Protein AF-A0A2T5RFC5-F1 (afdb_monomer)

Foldseek 3Di:
DQDPVNVQVVLVVVCVVVVHDSVVVVVVVVVVVVLVVCCVDPCVVVDDDDDPVVLVVCLVDPVNVVVLVVVLVVDVVSVPPDSVVVSVVVCCVRPPD

Radius of gyration: 17.89 Å; Cα contacts (8 Å, |Δi|>4): 34; chains: 1; bounding box: 37×35×50 Å

Structure (mmCIF, N/CA/C/O backbone):
data_AF-A0A2T5RFC5-F1
#
_entry.id   AF-A0A2T5RFC5-F1
#
loop_
_atom_site.group_PDB
_atom_site.id
_atom_site.type_symbol
_atom_site.label_atom_id
_atom_site.label_alt_id
_atom_site.label_comp_id
_atom_site.label_asym_id
_atom_site.label_entity_id
_atom_site.label_seq_id
_atom_site.pdbx_PDB_ins_code
_atom_site.Cartn_x
_atom_site.Cartn_y
_atom_site.Cartn_z
_atom_site.occupancy
_atom_site.B_iso_or_equiv
_atom_site.auth_seq_id
_atom_site.auth_comp_id
_atom_site.auth_asym_id
_atom_site.auth_atom_id
_atom_site.pdbx_PDB_model_num
ATOM 1 N N . MET A 1 1 ? 5.683 2.879 -29.579 1.00 53.56 1 MET A N 1
ATOM 2 C CA . MET A 1 1 ? 6.109 2.107 -28.386 1.00 53.56 1 MET A CA 1
ATOM 3 C C . MET A 1 1 ? 6.929 3.020 -27.487 1.00 53.56 1 MET A C 1
ATOM 5 O O . MET A 1 1 ? 7.802 3.695 -28.014 1.00 53.56 1 MET A O 1
ATOM 9 N N . LYS A 1 2 ? 6.651 3.088 -26.176 1.00 67.38 2 LYS A N 1
ATOM 10 C CA . LYS A 1 2 ? 7.524 3.828 -25.244 1.00 67.38 2 LYS A CA 1
ATOM 11 C C . LYS A 1 2 ? 8.865 3.094 -25.141 1.00 67.38 2 LYS A C 1
ATOM 13 O O . LYS A 1 2 ? 8.864 1.889 -24.898 1.00 67.38 2 LYS A O 1
ATOM 18 N N . ASN A 1 3 ? 9.979 3.788 -25.365 1.00 89.12 3 ASN A N 1
ATOM 19 C CA . ASN A 1 3 ? 11.312 3.185 -25.299 1.00 89.12 3 ASN A CA 1
ATOM 20 C C . ASN A 1 3 ? 11.778 3.025 -23.831 1.00 89.12 3 ASN A C 1
ATOM 22 O O . ASN A 1 3 ? 11.207 3.614 -22.909 1.00 89.12 3 ASN A O 1
ATOM 26 N N . LEU A 1 4 ? 12.816 2.214 -23.597 1.00 88.19 4 LEU A N 1
ATOM 27 C CA . LEU A 1 4 ? 13.323 1.932 -22.246 1.00 88.19 4 LEU A CA 1
ATOM 28 C C . LEU A 1 4 ? 13.787 3.201 -21.508 1.00 88.19 4 LEU A C 1
ATOM 30 O O . LEU A 1 4 ? 13.654 3.288 -20.288 1.00 88.19 4 LEU A O 1
ATOM 34 N N . MET A 1 5 ? 14.320 4.178 -22.240 1.00 91.94 5 MET A N 1
ATOM 35 C CA . MET A 1 5 ? 14.806 5.441 -21.687 1.00 91.94 5 MET A CA 1
ATOM 36 C C . MET A 1 5 ? 13.646 6.292 -21.162 1.00 91.94 5 MET A C 1
ATOM 38 O O . MET A 1 5 ? 13.659 6.682 -20.003 1.00 91.94 5 MET A O 1
ATOM 42 N N . GLN A 1 6 ? 12.570 6.425 -21.937 1.00 91.62 6 GLN A N 1
ATOM 43 C CA . GLN A 1 6 ? 11.341 7.109 -21.537 1.00 91.62 6 GLN A CA 1
ATOM 44 C C . GLN A 1 6 ? 10.710 6.481 -20.291 1.00 91.62 6 GLN A C 1
ATOM 46 O O . GLN A 1 6 ? 10.192 7.196 -19.436 1.00 91.62 6 GLN A O 1
ATOM 51 N N . LEU A 1 7 ? 10.751 5.149 -20.164 1.00 89.06 7 LEU A N 1
ATOM 52 C CA . LEU A 1 7 ? 10.286 4.477 -18.950 1.00 89.06 7 LEU A CA 1
ATOM 53 C C . LEU A 1 7 ? 11.177 4.816 -17.747 1.00 89.06 7 LEU A C 1
ATOM 55 O O . LEU A 1 7 ? 10.657 5.141 -16.681 1.00 89.06 7 LEU A O 1
ATOM 59 N N . LYS A 1 8 ? 12.503 4.757 -17.911 1.00 90.75 8 LYS A N 1
ATOM 60 C CA . LYS A 1 8 ? 13.461 5.104 -16.849 1.00 90.75 8 LYS A CA 1
ATOM 61 C C . LYS 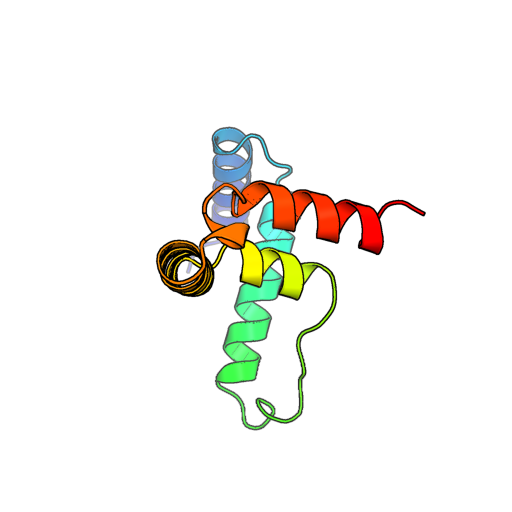A 1 8 ? 13.308 6.557 -16.401 1.00 90.75 8 LYS A C 1
ATOM 63 O O . LYS A 1 8 ? 13.290 6.812 -15.199 1.00 90.75 8 LYS A O 1
ATOM 68 N N . ASP A 1 9 ? 13.139 7.479 -17.341 1.00 94.62 9 ASP A N 1
ATOM 69 C CA . ASP A 1 9 ? 12.956 8.902 -17.055 1.00 94.62 9 ASP A CA 1
ATOM 70 C C . ASP A 1 9 ? 11.638 9.161 -16.328 1.00 94.62 9 ASP A C 1
ATOM 72 O O . ASP A 1 9 ? 11.612 9.879 -15.330 1.00 94.62 9 ASP A O 1
ATOM 76 N N . LEU A 1 10 ? 10.555 8.502 -16.752 1.00 93.88 10 LEU A N 1
ATOM 77 C CA . LEU A 1 10 ? 9.261 8.578 -16.077 1.00 93.88 10 LEU A CA 1
ATOM 78 C C . LEU A 1 10 ? 9.361 8.086 -14.626 1.00 93.88 10 LEU A C 1
ATOM 80 O O . LEU A 1 10 ? 8.919 8.783 -13.714 1.00 93.88 10 LEU A O 1
ATOM 84 N N . VAL A 1 11 ? 9.996 6.932 -14.396 1.00 94.44 11 VAL A N 1
ATOM 85 C CA . VAL A 1 11 ? 10.210 6.394 -13.041 1.00 94.44 11 VAL A CA 1
ATOM 86 C C . VAL A 1 11 ? 11.082 7.335 -12.206 1.00 94.44 11 VAL A C 1
ATOM 88 O O . VAL A 1 11 ? 10.789 7.555 -11.033 1.00 94.44 11 VAL A O 1
ATOM 91 N N . LYS A 1 12 ? 12.131 7.923 -12.791 1.00 95.00 12 LYS A N 1
ATOM 92 C CA . LYS A 1 12 ? 13.023 8.867 -12.101 1.00 95.00 12 LYS A CA 1
ATOM 93 C C . LYS A 1 12 ? 12.306 10.161 -11.715 1.00 95.00 12 LYS A C 1
ATOM 95 O O . LYS A 1 12 ? 12.544 10.676 -10.625 1.00 95.00 12 LYS A O 1
ATOM 100 N N . ASN A 1 13 ? 11.434 10.677 -12.575 1.00 96.12 13 ASN A N 1
ATOM 101 C CA . ASN A 1 13 ? 10.665 11.887 -12.290 1.00 96.12 13 ASN A CA 1
ATOM 102 C C . ASN A 1 13 ? 9.627 11.638 -11.189 1.00 96.12 13 ASN A C 1
ATOM 104 O O . ASN A 1 13 ? 9.582 12.397 -10.226 1.00 96.12 13 ASN A O 1
ATOM 108 N N . LEU A 1 14 ? 8.896 10.520 -11.258 1.00 95.44 14 LEU A N 1
ATOM 109 C CA . LEU A 1 14 ? 7.969 10.097 -10.199 1.00 95.44 14 LEU A CA 1
ATOM 110 C C . LEU A 1 14 ? 8.672 9.862 -8.855 1.00 95.44 14 LEU A C 1
ATOM 112 O O . LEU A 1 14 ? 8.138 10.218 -7.808 1.00 95.44 14 LEU A O 1
ATOM 116 N N . ALA A 1 15 ? 9.874 9.280 -8.878 1.00 96.50 15 ALA A N 1
ATOM 117 C CA . ALA A 1 15 ? 10.704 9.085 -7.690 1.00 96.50 15 ALA A CA 1
ATOM 118 C C . ALA A 1 15 ? 11.046 10.407 -6.999 1.00 96.50 15 ALA A C 1
ATOM 120 O O . ALA A 1 15 ? 10.922 10.513 -5.781 1.00 96.50 15 ALA A O 1
ATOM 121 N N . LYS A 1 16 ? 11.426 11.424 -7.781 1.00 96.19 16 LYS A N 1
ATOM 122 C CA . LYS A 1 16 ? 11.713 12.768 -7.266 1.00 96.19 16 LYS A CA 1
ATOM 123 C C . LYS A 1 16 ? 10.467 13.442 -6.701 1.00 96.19 16 LYS A C 1
ATOM 125 O O . LYS A 1 16 ? 10.530 13.971 -5.602 1.00 96.19 16 LYS A O 1
ATOM 130 N N . GLU A 1 17 ? 9.354 13.397 -7.431 1.00 96.44 17 GLU A N 1
ATOM 131 C CA . GLU A 1 17 ? 8.088 14.015 -7.015 1.00 96.44 17 GLU A CA 1
ATOM 132 C C . GLU A 1 17 ? 7.583 13.438 -5.689 1.00 96.44 17 GLU A C 1
ATOM 134 O O . GLU A 1 17 ? 7.186 14.176 -4.793 1.00 96.44 17 GLU A O 1
ATOM 139 N N . LYS A 1 18 ? 7.629 12.109 -5.549 1.00 92.25 18 LYS A N 1
ATOM 140 C CA . LYS A 1 18 ? 7.133 11.421 -4.353 1.00 92.25 18 LYS A CA 1
ATOM 141 C C . LYS A 1 18 ? 8.167 11.306 -3.236 1.00 92.25 18 LYS A C 1
ATOM 143 O O . LYS A 1 18 ? 7.827 10.796 -2.177 1.00 92.25 18 LYS A O 1
ATOM 148 N N . ASN A 1 19 ? 9.408 11.740 -3.470 1.00 94.94 19 ASN A N 1
ATOM 149 C CA . ASN A 1 19 ? 10.545 11.518 -2.576 1.00 94.94 19 ASN A CA 1
ATOM 150 C C . ASN A 1 19 ? 10.720 10.031 -2.182 1.00 94.94 19 ASN A C 1
ATOM 152 O O . ASN A 1 19 ? 10.958 9.690 -1.026 1.00 94.94 19 ASN A O 1
ATOM 156 N N . ILE A 1 20 ? 10.562 9.124 -3.154 1.00 94.44 20 ILE A N 1
ATOM 157 C CA . ILE A 1 20 ? 10.660 7.665 -2.970 1.00 94.44 20 ILE A CA 1
ATOM 158 C C . ILE A 1 20 ? 11.761 7.116 -3.876 1.00 94.44 20 ILE A C 1
ATOM 160 O O . ILE A 1 20 ? 11.962 7.584 -4.994 1.00 94.44 20 ILE A O 1
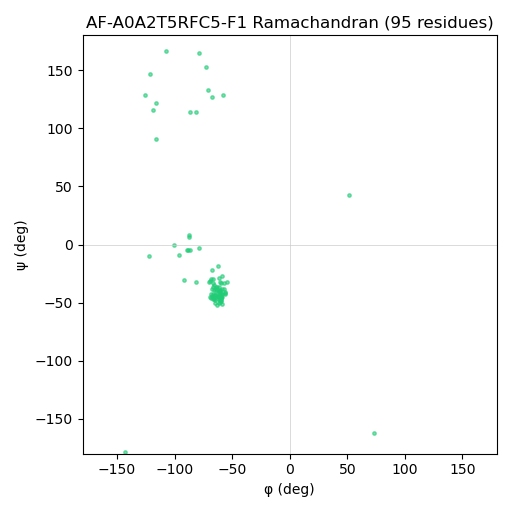ATOM 164 N N . ASN A 1 21 ? 12.455 6.066 -3.433 1.00 95.75 21 ASN A N 1
ATOM 165 C CA . ASN A 1 21 ? 13.445 5.372 -4.252 1.00 95.75 21 ASN A CA 1
ATOM 166 C C . ASN A 1 21 ? 12.825 4.833 -5.564 1.00 95.75 21 ASN A C 1
ATOM 168 O O . ASN A 1 21 ? 11.828 4.107 -5.561 1.00 95.75 21 ASN A O 1
ATOM 172 N N . SER A 1 22 ? 13.456 5.138 -6.701 1.00 94.94 22 SER A N 1
ATOM 173 C CA . SER A 1 22 ? 13.009 4.723 -8.039 1.00 94.94 22 SER A CA 1
ATOM 174 C C . SER A 1 22 ? 12.856 3.207 -8.198 1.00 94.94 22 SER A C 1
ATOM 176 O O . SER A 1 22 ? 11.951 2.751 -8.901 1.00 94.94 22 SER A O 1
ATOM 178 N N . GLN A 1 23 ? 13.685 2.413 -7.517 1.00 93.94 23 GLN A N 1
ATOM 179 C CA . GLN A 1 23 ? 13.586 0.953 -7.525 1.00 93.94 23 GLN A CA 1
ATOM 180 C C . GLN A 1 23 ? 12.307 0.469 -6.837 1.00 93.94 23 GLN A C 1
ATOM 182 O O . GLN A 1 23 ? 11.689 -0.484 -7.307 1.00 93.94 23 GLN A O 1
ATOM 187 N N . VAL A 1 24 ? 11.879 1.137 -5.759 1.00 92.38 24 VAL A N 1
ATOM 188 C CA . VAL A 1 24 ? 10.633 0.808 -5.047 1.00 92.38 24 VAL A CA 1
ATOM 189 C C . VAL A 1 24 ? 9.433 1.071 -5.949 1.00 92.38 24 V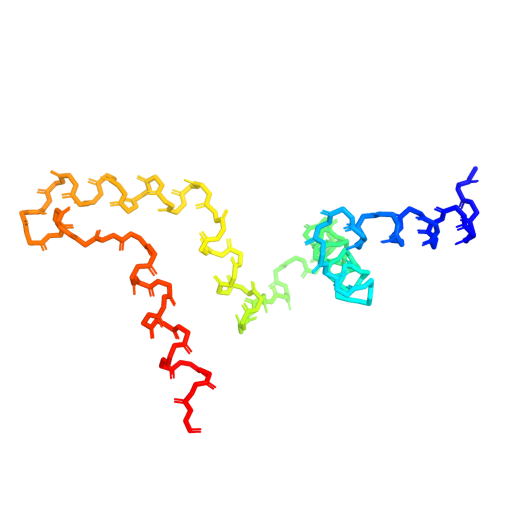AL A C 1
ATOM 191 O O . VAL A 1 24 ? 8.565 0.211 -6.074 1.00 92.38 24 VAL A O 1
ATOM 194 N N . ILE A 1 25 ? 9.422 2.208 -6.650 1.00 93.31 25 ILE A N 1
ATOM 195 C CA . ILE A 1 25 ? 8.366 2.541 -7.617 1.00 93.31 25 ILE A CA 1
ATOM 196 C C . ILE A 1 25 ? 8.299 1.494 -8.728 1.00 93.31 25 ILE A C 1
ATOM 198 O O . ILE A 1 25 ? 7.220 0.982 -9.028 1.00 93.31 25 ILE A O 1
ATOM 202 N N . LEU A 1 26 ? 9.445 1.143 -9.319 1.00 93.12 26 LEU A N 1
ATOM 203 C CA . LEU A 1 26 ? 9.491 0.150 -10.388 1.00 93.12 26 LEU A CA 1
ATOM 204 C C . LEU A 1 26 ? 9.028 -1.229 -9.902 1.00 93.12 26 LEU A C 1
ATOM 206 O O . LEU A 1 26 ? 8.238 -1.879 -10.587 1.00 93.12 26 LEU A O 1
ATOM 210 N N . ARG A 1 27 ? 9.480 -1.660 -8.719 1.00 91.81 27 ARG A N 1
ATOM 211 C CA . ARG A 1 27 ? 9.074 -2.931 -8.108 1.00 91.81 27 ARG A CA 1
ATOM 212 C C . ARG A 1 27 ? 7.568 -2.966 -7.862 1.00 91.81 27 ARG A C 1
ATOM 214 O O . ARG A 1 27 ? 6.920 -3.913 -8.295 1.00 91.81 27 ARG A O 1
ATOM 221 N N . ASN A 1 28 ? 7.006 -1.927 -7.246 1.00 91.12 28 ASN A N 1
ATOM 222 C CA . ASN A 1 28 ? 5.571 -1.849 -6.965 1.00 91.12 28 ASN A CA 1
ATOM 223 C C . ASN A 1 28 ? 4.748 -1.862 -8.258 1.00 91.12 28 ASN A C 1
ATOM 225 O O . ASN A 1 28 ? 3.786 -2.620 -8.366 1.00 91.12 28 ASN A O 1
ATOM 229 N N . TYR A 1 29 ? 5.170 -1.100 -9.271 1.00 91.81 29 TYR A N 1
ATOM 230 C CA . TYR A 1 29 ? 4.525 -1.115 -10.582 1.00 91.81 29 TYR A CA 1
ATOM 231 C C . TYR A 1 29 ? 4.549 -2.514 -11.209 1.00 91.81 29 TYR A C 1
ATOM 233 O O . TYR A 1 29 ? 3.505 -3.026 -11.610 1.00 91.81 29 TYR A O 1
ATOM 241 N N . MET A 1 30 ? 5.715 -3.164 -11.272 1.00 93.00 30 MET A N 1
ATOM 242 C CA . MET A 1 30 ? 5.832 -4.499 -11.866 1.00 93.00 30 MET A CA 1
ATOM 243 C C . MET A 1 30 ? 4.989 -5.536 -11.121 1.00 93.00 30 MET A C 1
ATOM 245 O O . MET A 1 30 ? 4.317 -6.340 -11.769 1.00 93.00 30 MET A O 1
ATOM 249 N N . MET A 1 31 ? 4.956 -5.476 -9.788 1.00 92.25 31 MET A N 1
ATOM 250 C CA . MET A 1 31 ? 4.112 -6.353 -8.977 1.00 92.25 31 MET A CA 1
ATOM 251 C C . MET A 1 31 ? 2.625 -6.149 -9.278 1.00 92.25 31 MET A C 1
ATOM 253 O O . MET A 1 31 ? 1.926 -7.120 -9.554 1.00 92.25 31 MET A O 1
ATOM 257 N N . GLN A 1 32 ? 2.142 -4.905 -9.335 1.00 91.75 32 GLN A N 1
ATOM 258 C CA . GLN A 1 32 ? 0.749 -4.624 -9.708 1.00 91.75 32 GLN A CA 1
ATOM 259 C C . GLN A 1 32 ? 0.423 -5.116 -11.126 1.00 91.75 32 GLN A C 1
ATOM 261 O O . GLN A 1 32 ? -0.632 -5.710 -11.356 1.00 91.75 32 GLN A O 1
ATOM 266 N N . ARG A 1 33 ? 1.338 -4.931 -12.090 1.00 95.38 33 ARG A N 1
ATOM 267 C CA . ARG A 1 33 ? 1.156 -5.436 -13.461 1.00 95.38 33 ARG A CA 1
ATOM 268 C C . ARG A 1 33 ? 1.099 -6.959 -13.514 1.00 95.38 33 ARG A C 1
ATOM 270 O O . ARG A 1 33 ? 0.321 -7.487 -14.306 1.00 95.38 33 ARG A O 1
ATOM 277 N N . LEU A 1 34 ? 1.905 -7.651 -12.712 1.00 95.00 34 LEU A N 1
ATOM 278 C CA . LEU A 1 34 ? 1.871 -9.106 -12.600 1.00 95.00 34 LEU A CA 1
ATOM 279 C C . LEU A 1 34 ? 0.535 -9.578 -12.018 1.00 95.00 34 LEU A C 1
ATOM 281 O O . LEU A 1 34 ? -0.121 -10.419 -12.627 1.00 95.00 34 LEU A O 1
ATOM 285 N N . LEU A 1 35 ? 0.101 -8.994 -10.899 1.00 93.94 35 LEU A N 1
ATOM 286 C CA . LEU A 1 35 ? -1.169 -9.342 -10.257 1.00 93.94 35 LEU A CA 1
ATOM 287 C C . LEU A 1 35 ? -2.355 -9.132 -11.202 1.00 93.94 35 LEU A C 1
ATOM 289 O O . LEU A 1 35 ? -3.197 -10.016 -11.336 1.00 93.94 35 LEU A O 1
ATOM 293 N N . LEU A 1 36 ? -2.373 -8.023 -11.945 1.00 95.88 36 LEU A N 1
ATOM 294 C CA . LEU A 1 36 ? -3.416 -7.760 -12.937 1.00 95.88 36 LEU A CA 1
ATOM 295 C C . LEU A 1 36 ? -3.442 -8.816 -14.054 1.00 95.88 36 LEU A C 1
ATOM 297 O O . LEU A 1 36 ? -4.513 -9.185 -14.532 1.00 95.88 36 LEU A O 1
ATOM 301 N N . LYS A 1 37 ? -2.279 -9.321 -14.482 1.00 97.06 37 LYS A N 1
ATOM 302 C CA . LYS A 1 37 ? -2.217 -10.416 -15.461 1.00 97.06 37 LYS A CA 1
ATOM 303 C C . LYS A 1 37 ? -2.739 -11.725 -14.877 1.00 97.06 37 LYS A C 1
ATOM 305 O O . LYS A 1 37 ? -3.489 -12.410 -15.560 1.00 97.06 37 LYS A O 1
ATOM 310 N N . ILE A 1 38 ? -2.381 -12.047 -13.632 1.00 96.56 38 ILE A N 1
ATOM 311 C CA . ILE A 1 38 ? -2.848 -13.259 -12.943 1.00 96.56 38 ILE A CA 1
ATOM 312 C C . ILE A 1 38 ? -4.376 -13.252 -12.832 1.00 96.56 38 ILE A C 1
ATOM 314 O O . ILE A 1 38 ? -5.010 -14.245 -13.182 1.00 96.56 38 ILE A O 1
ATOM 318 N N . VAL A 1 39 ? -4.967 -12.121 -12.434 1.00 96.62 39 VAL A N 1
ATOM 319 C CA . VAL A 1 39 ? -6.428 -11.955 -12.329 1.00 96.62 39 VAL A CA 1
ATOM 320 C C . VAL A 1 39 ? -7.143 -12.232 -13.657 1.00 96.62 39 VAL A C 1
ATOM 322 O O . VAL A 1 39 ? -8.203 -12.853 -13.658 1.00 96.62 39 VAL A O 1
ATOM 325 N N . ASN A 1 40 ? -6.552 -11.821 -14.783 1.00 97.31 40 ASN A N 1
ATOM 326 C CA . ASN A 1 40 ? -7.107 -12.027 -16.126 1.00 97.31 40 ASN A CA 1
ATOM 327 C C . ASN A 1 40 ? -6.710 -13.370 -16.768 1.00 97.31 40 ASN A C 1
ATOM 329 O O . ASN A 1 40 ? -6.949 -13.568 -17.956 1.00 97.31 40 ASN A O 1
ATOM 333 N N . SER A 1 41 ? -6.075 -14.272 -16.021 1.00 97.44 41 SER A N 1
ATOM 334 C CA . SER A 1 41 ? -5.632 -15.575 -16.523 1.00 97.44 41 SER A CA 1
ATOM 335 C C . SER A 1 41 ? -6.483 -16.716 -15.969 1.00 97.44 41 SER A C 1
ATOM 337 O O . SER A 1 41 ? -7.187 -16.566 -14.964 1.00 97.44 41 SER A O 1
ATOM 339 N N . ASP A 1 42 ? -6.344 -17.895 -16.570 1.00 97.69 42 ASP A N 1
ATOM 340 C CA . ASP A 1 42 ? -6.947 -19.132 -16.061 1.00 97.69 42 ASP A CA 1
ATOM 341 C C . ASP A 1 42 ? -6.412 -19.518 -14.669 1.00 97.69 42 ASP A C 1
ATOM 343 O O . ASP A 1 42 ? -7.068 -20.239 -13.922 1.00 97.69 42 ASP A O 1
ATOM 347 N N . TYR A 1 43 ? -5.262 -18.966 -14.265 1.00 96.19 43 T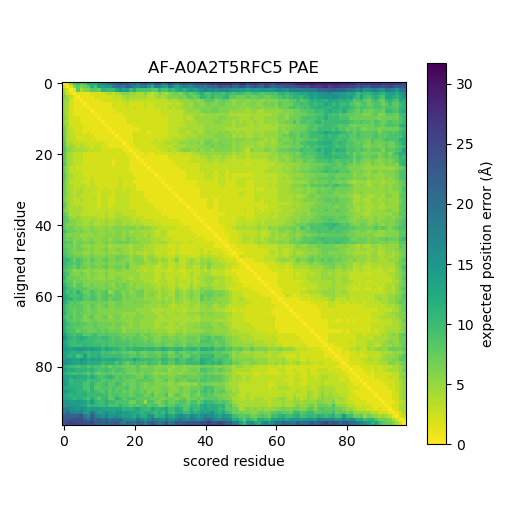YR A N 1
ATOM 348 C CA . TYR A 1 43 ? -4.618 -19.218 -12.973 1.00 96.19 43 TYR A CA 1
ATOM 349 C C . TYR A 1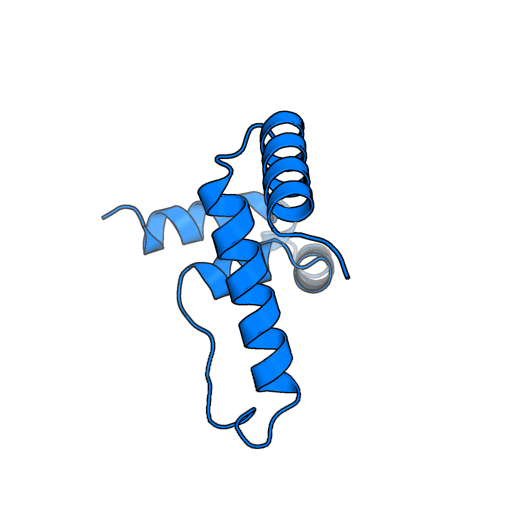 43 ? -5.095 -18.302 -11.841 1.00 96.19 43 TYR A C 1
ATOM 351 O O . TYR A 1 43 ? -4.532 -18.354 -10.746 1.00 96.19 43 TYR A O 1
ATOM 359 N N . ARG A 1 44 ? -6.115 -17.460 -12.055 1.00 95.56 44 ARG A N 1
ATOM 360 C CA . ARG A 1 44 ? -6.584 -16.499 -11.036 1.00 95.56 44 ARG A CA 1
ATOM 361 C C . ARG A 1 44 ? -6.933 -17.143 -9.688 1.00 95.56 44 ARG A C 1
ATOM 363 O O . ARG A 1 44 ? -6.722 -16.531 -8.650 1.00 95.56 44 ARG A O 1
ATOM 370 N N . ASN A 1 45 ? -7.421 -18.384 -9.707 1.00 96.88 45 ASN A N 1
ATOM 371 C CA . ASN A 1 45 ? -7.802 -19.132 -8.505 1.00 96.88 45 ASN A CA 1
ATOM 372 C C . ASN A 1 45 ? -6.642 -19.950 -7.911 1.00 96.88 45 ASN A C 1
ATOM 374 O O . ASN A 1 45 ? -6.786 -20.547 -6.849 1.00 96.88 45 ASN A O 1
ATOM 378 N N . ASN A 1 46 ? -5.491 -19.976 -8.584 1.00 96.56 46 ASN A N 1
ATOM 379 C CA . ASN A 1 46 ? -4.316 -20.759 -8.204 1.00 96.56 46 ASN A CA 1
ATOM 380 C C . ASN A 1 46 ? -3.259 -19.889 -7.507 1.00 96.56 46 ASN A C 1
ATOM 382 O O . ASN A 1 46 ? -2.200 -20.386 -7.128 1.00 96.56 46 ASN A O 1
ATOM 386 N N . PHE A 1 47 ? -3.528 -18.592 -7.350 1.00 94.06 47 PHE A N 1
ATOM 387 C CA . PHE A 1 47 ? -2.623 -17.635 -6.737 1.00 94.06 47 PHE A CA 1
ATOM 388 C C . PHE A 1 4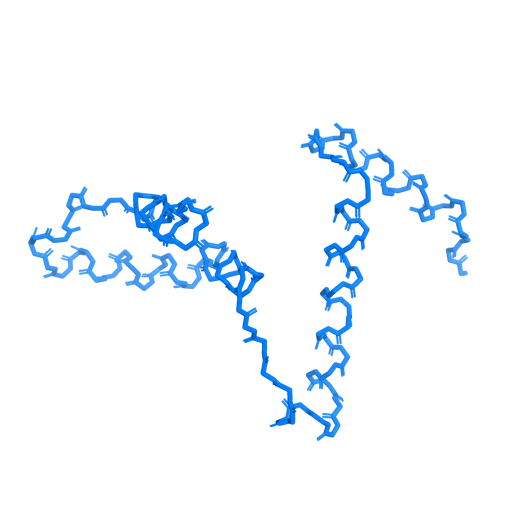7 ? -3.318 -16.898 -5.593 1.00 94.06 47 PHE A C 1
ATOM 390 O O . PHE A 1 47 ? -4.389 -16.324 -5.770 1.00 94.06 47 PHE A O 1
ATOM 397 N N . ILE A 1 48 ? -2.678 -16.873 -4.424 1.00 91.81 48 ILE A N 1
ATOM 398 C CA . ILE A 1 48 ? -3.153 -16.123 -3.258 1.00 91.81 48 ILE A CA 1
ATOM 399 C C . ILE A 1 48 ? -2.091 -15.084 -2.899 1.00 91.81 48 ILE A C 1
ATOM 401 O O . ILE A 1 48 ? -0.981 -15.443 -2.504 1.00 91.81 48 ILE A O 1
ATOM 405 N N . LEU A 1 49 ? -2.438 -13.798 -3.007 1.00 91.38 49 LEU A N 1
ATOM 406 C CA . LEU A 1 49 ? -1.606 -12.706 -2.500 1.00 91.38 49 LEU A CA 1
ATOM 407 C C . LEU A 1 49 ? -1.644 -12.705 -0.965 1.00 91.38 49 LEU A C 1
ATOM 409 O O . LEU A 1 49 ? -2.716 -12.821 -0.375 1.00 91.38 49 LEU A O 1
ATOM 413 N N . LYS A 1 50 ? -0.480 -12.588 -0.320 1.00 90.19 50 LYS A N 1
ATOM 414 C CA . LYS A 1 50 ? -0.320 -12.593 1.145 1.00 90.19 50 LYS A CA 1
ATOM 415 C C . LYS A 1 50 ? 0.785 -11.620 1.580 1.00 90.19 50 LYS A C 1
ATOM 417 O O . LYS A 1 50 ? 1.422 -10.976 0.747 1.00 90.19 50 LYS A O 1
ATOM 422 N N . GLY A 1 51 ? 1.042 -11.560 2.887 1.00 88.19 51 GLY A N 1
ATOM 423 C CA . GLY A 1 51 ? 2.169 -10.833 3.477 1.00 88.19 51 GLY A CA 1
ATOM 424 C C . GLY A 1 51 ? 2.001 -9.313 3.455 1.00 88.19 51 GLY A C 1
ATOM 425 O O . GLY A 1 51 ? 0.899 -8.801 3.278 1.00 88.19 51 GLY A O 1
ATOM 426 N N . GLY A 1 52 ? 3.112 -8.590 3.624 1.00 84.56 52 GLY A N 1
ATOM 427 C CA . GLY A 1 52 ? 3.106 -7.132 3.793 1.00 84.56 52 GLY A CA 1
ATOM 428 C C . GLY A 1 52 ? 2.533 -6.342 2.617 1.00 84.56 52 GLY A C 1
ATOM 429 O O . GLY A 1 52 ? 1.952 -5.287 2.830 1.00 84.56 52 GLY A O 1
ATOM 430 N N . MET A 1 53 ? 2.627 -6.863 1.388 1.00 85.69 53 MET A N 1
ATOM 431 C CA . MET A 1 53 ? 2.020 -6.211 0.222 1.00 85.69 53 MET A CA 1
ATOM 432 C C . MET A 1 53 ? 0.489 -6.218 0.308 1.00 85.69 53 MET A C 1
ATOM 434 O O . MET A 1 53 ? -0.129 -5.181 0.104 1.00 85.69 53 MET A O 1
ATOM 438 N N . LEU A 1 54 ? -0.113 -7.356 0.679 1.00 89.06 54 LEU A N 1
ATOM 439 C CA . LEU A 1 54 ? -1.558 -7.435 0.905 1.00 89.06 54 LEU A CA 1
ATOM 440 C C . LEU A 1 54 ? -1.990 -6.485 2.026 1.00 89.06 54 LEU A C 1
ATOM 442 O O . LEU A 1 54 ? -2.990 -5.790 1.892 1.00 89.06 54 LEU A O 1
ATOM 446 N N . VAL A 1 55 ? -1.236 -6.467 3.129 1.00 88.88 55 VAL A N 1
ATOM 447 C CA . VAL A 1 55 ? -1.530 -5.607 4.282 1.00 88.88 55 VAL A CA 1
ATOM 448 C C . VAL A 1 55 ? -1.503 -4.133 3.870 1.00 88.88 55 VAL A C 1
ATOM 450 O O . VAL A 1 55 ? -2.464 -3.415 4.135 1.00 88.88 55 VAL A O 1
ATOM 453 N N . ALA A 1 56 ? -0.468 -3.702 3.146 1.00 87.00 56 ALA A N 1
ATOM 454 C CA . ALA A 1 56 ? -0.375 -2.340 2.628 1.00 87.00 56 ALA A CA 1
ATOM 455 C C . ALA A 1 56 ? -1.545 -1.994 1.688 1.00 87.00 56 ALA A C 1
ATOM 457 O O . ALA A 1 56 ? -2.117 -0.911 1.794 1.00 87.00 56 ALA A O 1
ATOM 458 N N . ASP A 1 57 ? -1.944 -2.905 0.797 1.00 88.12 57 ASP A N 1
ATOM 459 C CA . ASP A 1 57 ? -3.074 -2.675 -0.114 1.00 88.12 57 ASP A CA 1
ATOM 460 C C . ASP A 1 57 ? -4.417 -2.561 0.639 1.00 88.12 57 ASP A C 1
ATOM 462 O O . ASP A 1 57 ? -5.279 -1.769 0.252 1.00 88.12 57 ASP A O 1
ATOM 466 N N . ILE A 1 58 ? -4.597 -3.307 1.736 1.00 89.25 58 ILE A N 1
ATOM 467 C CA . ILE A 1 58 ? -5.787 -3.227 2.600 1.00 89.25 58 ILE A CA 1
ATOM 468 C C . ILE A 1 58 ? -5.882 -1.856 3.276 1.00 89.25 58 ILE A C 1
ATOM 470 O O . ILE A 1 58 ? -6.948 -1.239 3.233 1.00 89.25 58 ILE A O 1
ATOM 474 N N . PHE A 1 59 ? -4.790 -1.362 3.864 1.00 89.94 59 PHE A N 1
ATOM 475 C CA . PHE A 1 59 ? -4.784 -0.063 4.549 1.00 89.94 59 PHE A CA 1
ATOM 476 C C . PHE A 1 59 ? -4.915 1.123 3.588 1.00 89.94 59 PHE A C 1
ATOM 478 O O . PHE A 1 59 ? -5.586 2.103 3.903 1.00 89.94 59 PHE A O 1
ATOM 485 N N . ASN A 1 60 ? -4.404 0.995 2.362 1.00 88.94 60 ASN A N 1
ATOM 486 C CA . ASN A 1 60 ? -4.600 1.998 1.313 1.00 88.94 60 ASN A CA 1
ATOM 487 C C . ASN A 1 60 ? -5.980 1.916 0.625 1.00 88.94 60 ASN A C 1
ATOM 489 O O . ASN A 1 60 ? -6.298 2.734 -0.242 1.00 88.94 60 ASN A O 1
ATOM 493 N N . SER A 1 61 ? -6.825 0.942 0.979 1.00 90.94 61 SER A N 1
ATOM 494 C CA . SER A 1 61 ? -8.133 0.766 0.354 1.00 90.94 61 SER A CA 1
ATOM 495 C C . SER A 1 61 ? -9.185 1.711 0.937 1.00 90.94 61 SER A C 1
ATOM 497 O O . SER A 1 61 ? -9.651 1.546 2.067 1.00 90.94 61 SER A O 1
ATOM 499 N N . GLY A 1 62 ? -9.678 2.640 0.112 1.00 93.19 62 GLY A N 1
ATOM 500 C CA . GLY A 1 62 ? -10.805 3.509 0.477 1.00 93.19 62 GLY A CA 1
ATOM 501 C C . GLY A 1 62 ? -12.081 2.733 0.838 1.00 93.19 62 GLY A C 1
ATOM 502 O O . GLY A 1 62 ? -12.877 3.189 1.661 1.00 93.19 62 GLY A O 1
ATOM 503 N N . ILE A 1 63 ? -12.261 1.525 0.288 1.00 94.69 63 ILE A N 1
ATOM 504 C CA . ILE A 1 63 ? -13.384 0.645 0.638 1.00 94.69 63 ILE A CA 1
ATOM 505 C C . ILE A 1 63 ? -13.251 0.175 2.087 1.00 94.69 63 ILE A C 1
ATOM 507 O O . ILE A 1 63 ? -14.224 0.260 2.839 1.00 94.69 63 ILE A O 1
ATOM 511 N N . ILE A 1 64 ? -12.064 -0.280 2.495 1.00 94.25 64 ILE A N 1
ATOM 512 C CA . ILE A 1 64 ? -11.816 -0.737 3.868 1.00 94.25 64 ILE A CA 1
ATOM 513 C C . ILE A 1 64 ? -11.954 0.423 4.851 1.00 94.25 64 ILE A C 1
ATOM 515 O O . ILE A 1 64 ? -12.664 0.281 5.848 1.00 94.25 64 ILE A O 1
ATOM 519 N N . LEU A 1 65 ? -11.403 1.593 4.524 1.00 93.56 65 LEU A N 1
ATOM 520 C CA . LEU A 1 65 ? -11.605 2.804 5.319 1.00 93.56 65 LEU A CA 1
ATOM 521 C C . LEU A 1 65 ? -13.102 3.131 5.482 1.00 93.56 65 LEU A C 1
ATOM 523 O O . LEU A 1 65 ? -13.564 3.434 6.582 1.00 93.56 65 LEU A O 1
ATOM 527 N N . SER A 1 66 ? -13.900 3.006 4.415 1.00 94.94 66 SER A N 1
ATOM 528 C CA . SER A 1 66 ? -15.355 3.208 4.491 1.00 94.94 66 SER A CA 1
ATOM 529 C C . SER A 1 66 ? -16.059 2.177 5.384 1.00 94.94 66 SER A C 1
ATOM 531 O O . SER A 1 66 ? -17.032 2.511 6.067 1.00 94.94 66 SER A O 1
ATOM 533 N N . HIS A 1 67 ? -15.603 0.919 5.382 1.00 95.12 67 HIS A N 1
ATOM 534 C CA . HIS A 1 67 ? -16.136 -0.129 6.251 1.00 95.12 67 HIS A CA 1
ATOM 535 C C . HIS A 1 67 ? -15.809 0.167 7.712 1.00 95.12 67 HIS A C 1
ATOM 537 O O . HIS A 1 67 ? -16.708 0.108 8.554 1.00 95.12 67 HIS A O 1
ATOM 543 N N . TRP A 1 68 ? -14.571 0.570 7.997 1.00 94.62 68 TRP A N 1
ATOM 544 C CA . TRP A 1 68 ? -14.161 0.984 9.333 1.00 94.62 68 TRP A CA 1
ATOM 545 C C . TRP A 1 68 ? -14.974 2.179 9.835 1.00 94.62 68 TRP A C 1
ATOM 547 O O . TRP A 1 68 ? -15.522 2.145 10.937 1.00 94.62 68 TRP A O 1
ATOM 557 N N . ASN A 1 69 ? -15.151 3.199 8.995 1.00 93.62 69 ASN A N 1
ATOM 558 C CA . ASN A 1 69 ? -15.926 4.384 9.353 1.00 93.62 69 ASN A CA 1
ATOM 559 C C . ASN A 1 69 ? -17.403 4.062 9.634 1.00 93.62 69 ASN A C 1
ATOM 561 O O . ASN A 1 69 ? -17.999 4.601 10.566 1.00 93.62 69 ASN A O 1
ATOM 565 N N . ARG A 1 70 ? -18.000 3.126 8.890 1.00 95.50 70 ARG A N 1
ATOM 566 C CA . ARG A 1 70 ? -19.350 2.630 9.199 1.00 95.50 70 ARG A CA 1
ATOM 567 C C . ARG A 1 70 ? -19.395 1.885 10.532 1.00 95.50 70 ARG A C 1
ATOM 569 O O . ARG A 1 70 ? -20.314 2.102 11.320 1.00 95.50 70 ARG A O 1
ATOM 576 N N . TYR A 1 71 ? -18.404 1.039 10.795 1.00 95.56 71 TYR A N 1
ATOM 577 C CA . TYR A 1 71 ? -18.306 0.284 12.040 1.00 95.56 71 TYR A CA 1
ATOM 578 C C . TYR A 1 71 ? -18.152 1.205 13.260 1.00 95.56 71 TYR A C 1
ATOM 580 O O . TYR A 1 71 ? -18.968 1.137 14.180 1.00 95.56 71 TYR A O 1
ATOM 588 N N . ARG A 1 72 ? -17.189 2.135 13.250 1.00 94.62 72 ARG A N 1
ATOM 589 C CA . ARG A 1 72 ? -16.957 3.062 14.375 1.00 94.62 72 ARG A CA 1
ATOM 590 C C . ARG A 1 72 ? -18.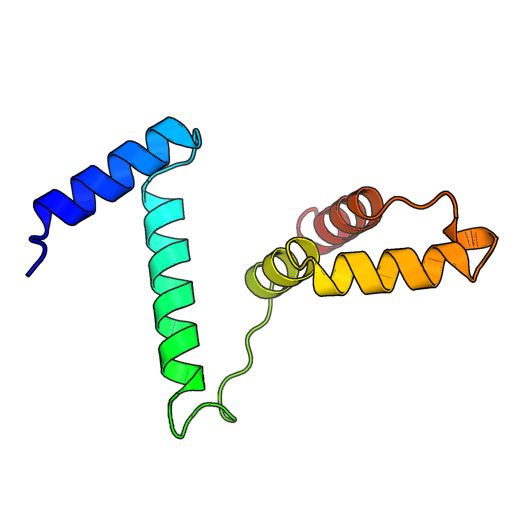157 3.958 14.681 1.00 94.62 72 ARG A C 1
ATOM 592 O O . ARG A 1 72 ? -18.415 4.262 15.839 1.00 94.62 72 ARG A O 1
ATOM 599 N N . ASN A 1 73 ? -18.938 4.327 13.664 1.00 94.00 73 ASN A N 1
ATOM 600 C CA . ASN A 1 73 ? -20.157 5.111 13.863 1.00 94.00 73 ASN A CA 1
ATOM 601 C C . ASN A 1 73 ? -21.252 4.315 14.587 1.00 94.00 73 ASN A C 1
ATOM 603 O O . ASN A 1 73 ? -22.050 4.900 15.322 1.00 94.00 73 ASN A O 1
ATOM 607 N N . LYS A 1 74 ? -21.278 2.989 14.411 1.00 96.44 74 LYS A N 1
ATOM 608 C CA . LYS A 1 74 ? -22.263 2.094 15.027 1.00 96.44 74 LYS A CA 1
ATOM 609 C C . LYS A 1 74 ? -21.921 1.732 16.476 1.00 96.44 74 LYS A C 1
ATOM 611 O O . LYS A 1 74 ? -22.832 1.544 17.278 1.00 96.44 74 LYS A O 1
ATOM 616 N N . PHE A 1 75 ? -20.639 1.637 16.826 1.00 96.88 75 PHE A N 1
ATOM 617 C CA . PHE A 1 75 ? -20.203 1.101 18.119 1.00 96.88 75 PHE A CA 1
ATOM 618 C C . PHE A 1 75 ? -19.480 2.147 18.975 1.00 96.88 75 PHE A C 1
ATOM 620 O O . PHE A 1 75 ? -18.440 2.670 18.589 1.00 96.88 75 PHE A O 1
ATOM 627 N N . LYS A 1 76 ? -20.005 2.417 20.182 1.00 92.94 76 LYS A N 1
ATOM 628 C CA . LYS A 1 76 ? -19.503 3.477 21.079 1.00 92.94 76 LYS A CA 1
ATOM 629 C C . LYS A 1 76 ? -18.013 3.329 21.417 1.00 92.94 76 LYS A C 1
ATOM 631 O O . LYS A 1 76 ? -17.309 4.328 21.388 1.00 92.94 76 LYS A O 1
ATOM 636 N N . TYR A 1 77 ? -17.539 2.108 21.675 1.00 93.88 77 TYR A N 1
ATOM 637 C CA . TYR A 1 77 ? -16.133 1.833 22.013 1.00 93.88 77 TYR A CA 1
ATOM 638 C C . TYR A 1 77 ? -15.160 2.078 20.851 1.00 93.88 77 TYR A C 1
ATOM 640 O O . TYR A 1 77 ? -13.973 2.253 21.079 1.00 93.88 77 TYR A O 1
ATOM 648 N N . ALA A 1 78 ? -15.645 2.070 19.607 1.00 93.50 78 ALA A N 1
ATOM 649 C CA . ALA A 1 78 ? -14.806 2.215 18.423 1.00 93.50 78 ALA A CA 1
ATOM 650 C C . ALA A 1 78 ? -14.750 3.659 17.903 1.00 93.50 78 ALA A C 1
ATOM 652 O O . ALA A 1 78 ? -13.956 3.950 17.012 1.00 93.50 78 ALA A 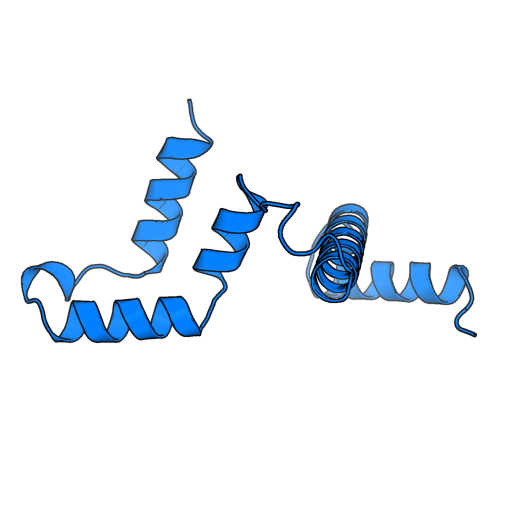O 1
ATOM 653 N N . LYS A 1 79 ? -15.576 4.575 18.432 1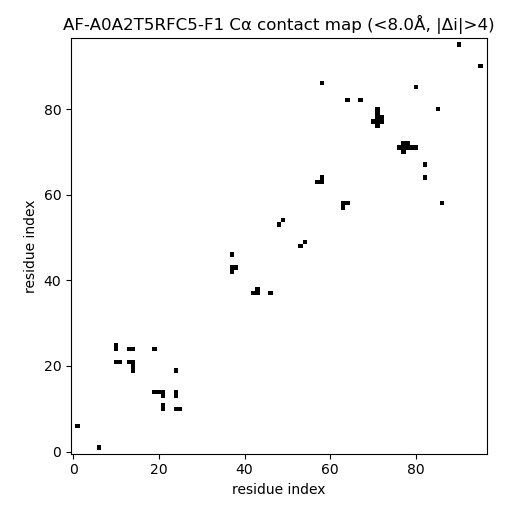.00 92.81 79 LYS A N 1
ATOM 654 C CA . LYS A 1 79 ? -15.694 5.954 17.925 1.00 92.81 79 LYS A CA 1
ATOM 655 C C . LYS A 1 79 ? -14.365 6.704 17.909 1.00 92.81 79 LYS A C 1
ATOM 657 O O . LYS A 1 79 ? -14.082 7.402 16.938 1.00 92.81 79 LYS A O 1
ATOM 662 N N . GLU A 1 80 ? -13.562 6.532 18.949 1.00 92.69 80 GLU A N 1
ATOM 663 C CA . GLU A 1 80 ? -12.305 7.261 19.160 1.00 92.69 80 GLU A CA 1
ATOM 664 C C . GLU A 1 80 ? -11.099 6.583 18.498 1.00 92.69 80 GLU A C 1
ATOM 666 O O . GLU A 1 80 ? -10.011 7.144 18.475 1.00 92.69 80 GLU A O 1
ATOM 671 N N . ILE A 1 81 ? -11.287 5.397 17.914 1.00 92.62 81 ILE A N 1
ATOM 672 C CA . ILE A 1 81 ? -10.203 4.651 17.280 1.00 92.62 81 ILE A CA 1
ATOM 673 C C . ILE A 1 81 ? -10.052 5.127 15.831 1.00 92.62 81 ILE A C 1
ATOM 675 O O . ILE A 1 81 ? -10.937 4.945 14.984 1.00 92.62 81 ILE A O 1
ATOM 679 N N . GLU A 1 82 ? -8.917 5.757 15.543 1.00 91.56 82 GLU A N 1
ATOM 680 C CA . GLU A 1 82 ? -8.547 6.139 14.185 1.00 91.56 82 GLU A CA 1
ATOM 681 C C . GLU A 1 82 ? -8.138 4.925 13.347 1.00 91.56 82 GLU A C 1
ATOM 683 O O . GLU A 1 82 ? -7.684 3.907 13.854 1.00 91.56 82 GLU A O 1
ATOM 688 N N . PHE A 1 83 ? -8.322 5.011 12.030 1.00 90.50 83 PHE A N 1
ATOM 689 C CA . PHE A 1 83 ? -7.921 3.914 11.147 1.00 90.50 83 PHE A CA 1
ATOM 690 C C . PHE A 1 83 ? -6.391 3.780 11.052 1.00 90.50 83 PHE A C 1
ATOM 692 O O . PHE A 1 83 ? -5.876 2.673 10.945 1.00 90.50 83 PHE A O 1
ATOM 699 N N . SER A 1 84 ? -5.678 4.904 11.150 1.00 89.44 84 SER A N 1
ATOM 700 C CA . SER A 1 84 ? -4.213 4.998 11.188 1.00 89.44 84 SER A CA 1
ATOM 701 C C . SER A 1 84 ? -3.602 4.257 12.377 1.00 89.44 84 SER A C 1
ATOM 703 O O . SER A 1 84 ? -2.604 3.564 12.214 1.00 89.44 84 SER A O 1
ATOM 705 N N . SER A 1 85 ? -4.215 4.327 13.563 1.00 90.88 85 SER A N 1
ATOM 706 C CA . SER A 1 85 ? -3.680 3.635 14.742 1.00 90.88 85 SER A CA 1
ATOM 707 C C . SER A 1 85 ? -3.746 2.111 14.606 1.00 90.88 85 SER A C 1
ATOM 709 O O . SER A 1 85 ? -2.874 1.406 15.112 1.00 90.88 85 SER A O 1
ATOM 711 N N . LEU A 1 86 ? -4.735 1.593 13.869 1.00 87.00 86 LEU A N 1
ATOM 712 C CA . LEU A 1 86 ? -4.806 0.171 13.524 1.00 87.00 86 LEU A CA 1
ATOM 713 C C . LEU A 1 86 ? -3.679 -0.234 12.565 1.00 87.00 86 LEU A C 1
ATOM 715 O O . LEU A 1 86 ? -3.125 -1.323 12.707 1.00 87.00 86 LEU A O 1
ATOM 719 N N . GLU A 1 87 ? -3.333 0.625 11.603 1.00 87.25 87 GLU A N 1
ATOM 720 C CA . GLU A 1 87 ? -2.212 0.395 10.684 1.00 87.25 87 GLU A CA 1
ATOM 721 C C . GLU A 1 87 ? -0.889 0.296 11.441 1.00 87.25 87 GLU A C 1
ATOM 723 O O . GLU A 1 87 ? -0.168 -0.693 11.294 1.00 87.25 87 GLU A O 1
ATOM 728 N N . GLU A 1 88 ? -0.611 1.268 12.308 1.00 87.56 88 GLU A N 1
ATOM 729 C CA . GLU A 1 88 ? 0.597 1.286 13.135 1.00 87.56 88 GLU A CA 1
ATOM 730 C C . GLU A 1 88 ? 0.690 0.052 14.036 1.00 87.56 88 GLU A C 1
ATOM 732 O O . GLU A 1 88 ? 1.741 -0.590 14.093 1.00 87.56 88 GLU A O 1
ATOM 737 N N . GLN A 1 89 ? -0.408 -0.328 14.699 1.00 88.50 89 GLN A N 1
ATOM 738 C CA . GLN A 1 89 ? -0.424 -1.506 15.562 1.00 88.50 89 GLN A CA 1
ATOM 739 C C . GLN A 1 89 ? -0.102 -2.787 14.780 1.00 88.50 89 GLN A C 1
ATOM 741 O O . GLN A 1 89 ? 0.760 -3.560 15.201 1.00 88.50 89 GLN A O 1
ATOM 746 N N . ILE A 1 90 ? -0.744 -3.001 13.626 1.00 86.12 90 ILE A N 1
ATOM 747 C CA . ILE A 1 90 ? -0.490 -4.189 12.800 1.00 86.12 90 ILE A CA 1
ATOM 748 C C . ILE A 1 90 ? 0.949 -4.195 12.276 1.00 86.12 90 ILE A C 1
ATOM 750 O O . ILE A 1 90 ? 1.588 -5.250 12.255 1.00 86.12 90 ILE A O 1
ATOM 754 N N . ILE A 1 91 ? 1.483 -3.043 11.865 1.00 84.19 91 ILE A N 1
ATOM 755 C CA . ILE A 1 91 ? 2.875 -2.951 11.411 1.00 84.19 91 ILE A CA 1
ATOM 756 C C . ILE A 1 91 ? 3.833 -3.330 12.544 1.00 84.19 91 ILE A C 1
ATOM 758 O O . ILE A 1 91 ? 4.748 -4.127 12.325 1.00 84.19 91 ILE A O 1
ATOM 762 N N . ASN A 1 92 ? 3.603 -2.814 13.749 1.00 85.50 92 ASN A N 1
ATOM 763 C CA . ASN A 1 92 ? 4.437 -3.110 14.910 1.00 85.50 92 ASN A CA 1
ATOM 764 C C . ASN A 1 92 ? 4.404 -4.605 15.259 1.00 85.50 92 ASN A C 1
ATOM 766 O O . ASN A 1 92 ? 5.458 -5.208 15.441 1.00 85.50 92 ASN A O 1
ATOM 770 N N . GLU A 1 93 ? 3.224 -5.230 15.270 1.00 85.44 93 GLU A N 1
ATOM 771 C CA . GLU A 1 93 ? 3.080 -6.662 15.570 1.00 85.44 93 GLU A CA 1
ATOM 772 C C . GLU A 1 93 ? 3.704 -7.580 14.500 1.00 85.44 93 GLU A C 1
ATOM 774 O O . GLU A 1 93 ? 4.198 -8.666 14.821 1.00 85.44 93 GLU A O 1
ATOM 779 N N . LEU A 1 94 ? 3.681 -7.170 13.226 1.00 77.25 94 LEU A N 1
ATOM 780 C CA . LEU A 1 94 ? 4.148 -7.996 12.106 1.00 77.25 94 LEU A CA 1
ATOM 781 C C . LEU A 1 94 ? 5.626 -7.797 11.746 1.00 77.25 94 LEU A C 1
ATOM 783 O O . LEU A 1 94 ? 6.240 -8.737 11.235 1.00 77.25 94 LEU A O 1
ATOM 787 N N . PHE A 1 95 ? 6.187 -6.603 11.956 1.00 70.00 95 PHE A N 1
ATOM 788 C CA . PHE A 1 95 ? 7.506 -6.230 11.423 1.00 70.00 95 PHE A CA 1
ATOM 789 C C . PHE A 1 95 ? 8.534 -5.810 12.477 1.00 70.00 95 PHE A C 1
ATOM 791 O O . PHE A 1 95 ? 9.710 -5.704 12.132 1.00 70.00 95 PHE A O 1
ATOM 798 N N . ILE A 1 96 ? 8.135 -5.608 13.737 1.00 63.78 96 ILE A N 1
ATOM 799 C CA . ILE A 1 96 ? 9.052 -5.285 14.835 1.00 63.78 96 ILE A CA 1
ATOM 800 C C . ILE A 1 96 ? 9.008 -6.436 15.848 1.00 63.78 96 ILE A C 1
ATOM 802 O O . ILE A 1 96 ? 8.177 -6.469 16.752 1.00 63.78 96 ILE A O 1
ATOM 806 N N . LYS A 1 97 ? 9.901 -7.411 15.662 1.00 54.84 97 LYS A N 1
ATOM 807 C CA . LYS A 1 97 ? 10.282 -8.401 16.677 1.00 54.84 97 LYS A CA 1
ATOM 808 C C . LYS A 1 97 ? 11.766 -8.279 16.963 1.00 54.84 97 LYS A C 1
ATOM 810 O O . LYS A 1 97 ? 12.520 -8.105 15.980 1.00 54.84 97 LYS A O 1
#

Sequence (97 aa):
MKNLMQLKDLVKNLAKEKNINSQVILRNYMMQRLLLKIVNSDYRNNFILKGGMLVADIFNSGIILSHWNRYRNKFKYAKEIEFSSLEEQIINELFIK

Mean predicted aligned error: 5.73 Å

pLDDT: mean 90.81, std 7.79, range [53.56, 97.69]

Solvent-accessible surface area (backbone atoms only — not comparable to full-atom values): 5776 Å² total; per-residue (Å²): 131,88,49,74,63,60,52,51,50,50,41,48,50,52,16,61,76,69,74,43,62,43,68,58,54,52,50,53,51,52,52,52,54,49,52,56,49,39,63,76,38,95,54,38,87,78,58,81,88,60,66,71,64,46,53,53,53,49,76,71,26,68,67,50,53,51,52,49,55,54,50,24,74,73,36,81,89,38,56,84,62,55,73,65,59,56,51,54,51,52,47,44,74,75,72,62,129

Secondary structure (DSSP, 8-state):
---HHHHHHHHHHHHHHHT--HHHHHHHHHHHHHHHHHHTSTTTTS----HHHHHHHHHT-HHHHHHHHHHHHH-GGGTT--HHHHHHHHHHHHH--

Organism: NCBI:txid43595